Protein AF-A0AAW2S4Q8-F1 (afdb_monomer)

Organism: Sesamum radiatum (NCBI:txid300843)

Mean predicted aligned error: 4.51 Å

pLDDT: mean 90.37, std 4.7, range [57.88, 95.44]

Nearest PDB structures (foldseek):
  4ozs-assembly1_A  TM=9.549E-01  e=5.592E-10  synthetic construct
  5orm-assembly1_A  TM=9.371E-01  e=1.451E-09  synthetic construct
  4pjs-assembly1_A  TM=9.343E-01  e=1.793E-09  unidentified
  4pjq-assembly2_B  TM=9.038E-01  e=1.001E-09  unidentified
  5i9f-assembly1_A  TM=9.168E-01  e=3.570E-09  unidentified

Radius of gyration: 15.64 Å; Cα contacts (8 Å, |Δi|>4): 137; chains: 1; bounding box: 39×23×42 Å

Secondary structure (DSSP, 8-state):
-HHHHHHHHHHHHTTPPP-HHHHHHHHHHHHHTT-HHHHHHHHHHHHHTT----HHHHHHHHHHHHHTT-HHHHHHHHHHHHHTTPPP-HHHHHHHHHHHHTTT-HHHHHHHHHHHHHTTPPPP-

Solvent-accessible surface area (backbone atoms only — not comparable to full-atom values): 6900 Å² total; per-residue (Å²): 109,72,66,62,52,51,53,50,51,50,38,49,74,71,72,48,81,82,51,69,67,55,48,42,51,50,29,43,50,27,28,72,71,68,39,52,68,61,19,50,52,47,52,52,49,40,49,74,72,72,41,79,85,47,65,69,43,45,41,38,52,26,43,30,25,26,75,68,71,34,55,70,62,18,47,52,44,59,50,49,39,46,76,71,71,41,76,83,48,66,70,39,50,52,41,51,31,48,34,27,47,80,68,69,39,51,72,63,21,51,52,51,49,51,51,40,44,76,73,73,40,80,78,88,128

Sequence (125 aa):
MKETNKVFKQMKAKGLVPDEITYNTLVNGYCKEGNFHQALVLHAEMVRNGLSPNVVTYTSLINSMCKARNLHRAMEFFDQMQIRGLTPNEKTYTTVIDGFSQQGLMDEAYKLLSEMISRGFSPPV

InterPro domains:
  IPR002885 Pentatricopeptide repeat [PF12854] (84-116)
  IPR002885 Pentatricopeptide repeat [PF13041] (18-67)
  IPR002885 Pentatricopeptide repeat [PS51375] (19-53)
  IPR002885 Pentatricopeptide repeat [PS51375] (54-88)
  IPR002885 Pentatricopeptide repeat [PS51375] (89-123)
  IPR0028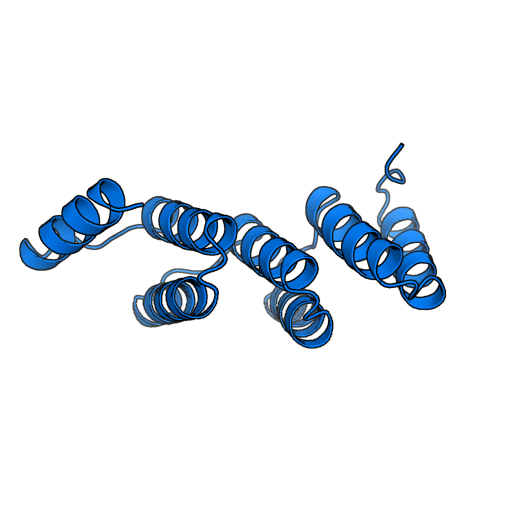85 Pentatricopeptide repeat [TIGR00756] (21-55)
  IPR002885 Pentatricopeptide repeat [TIGR00756] (56-90)
  IPR002885 Pentatricopeptide repeat [TIGR00756] (92-123)
  IPR011990 Tetratricopeptide-like helical domain superfamily [G3DSA:1.25.40.10] (1-125)
  IPR050872 Pentatricopeptide Repeat-containing Protein P Subfamily [PTHR46128] (2-123)

Structure (mmCIF, N/CA/C/O backbone):
data_AF-A0AAW2S4Q8-F1
#
_entry.id   AF-A0AAW2S4Q8-F1
#
loop_
_atom_site.group_PDB
_atom_site.id
_atom_site.type_symbol
_atom_site.label_atom_id
_atom_site.label_alt_id
_atom_site.label_comp_id
_atom_site.label_asym_id
_atom_site.label_entity_id
_atom_site.label_seq_id
_atom_site.pdbx_PDB_ins_code
_atom_site.Cartn_x
_atom_site.Cartn_y
_atom_site.Cartn_z
_atom_site.occupancy
_atom_site.B_iso_or_equiv
_atom_site.auth_seq_id
_atom_site.auth_comp_id
_atom_site.auth_asym_id
_atom_site.auth_atom_id
_atom_site.pdbx_PDB_model_num
ATOM 1 N N . MET A 1 1 ? 0.153 0.211 17.785 1.00 86.88 1 MET A N 1
ATOM 2 C CA . MET A 1 1 ? -1.307 0.314 17.543 1.00 86.88 1 MET A CA 1
ATOM 3 C C . MET A 1 1 ? -2.243 0.170 18.753 1.00 86.88 1 MET A C 1
ATOM 5 O O . MET A 1 1 ? -3.429 0.451 18.596 1.00 86.88 1 MET A O 1
ATOM 9 N N . LYS A 1 2 ? -1.802 -0.254 19.952 1.00 83.75 2 LYS A N 1
ATOM 10 C CA . LYS A 1 2 ? -2.718 -0.525 21.090 1.00 83.75 2 LYS A CA 1
ATOM 11 C C . LYS A 1 2 ? -3.601 0.672 21.491 1.00 83.75 2 LYS A C 1
ATOM 13 O O . LYS A 1 2 ? -4.823 0.536 21.499 1.00 83.75 2 LYS A O 1
ATOM 18 N N . GLU A 1 3 ? -3.006 1.840 21.737 1.00 86.62 3 GLU A N 1
ATOM 19 C CA . GLU A 1 3 ? -3.764 3.045 22.113 1.00 86.62 3 GLU A CA 1
ATOM 20 C C . 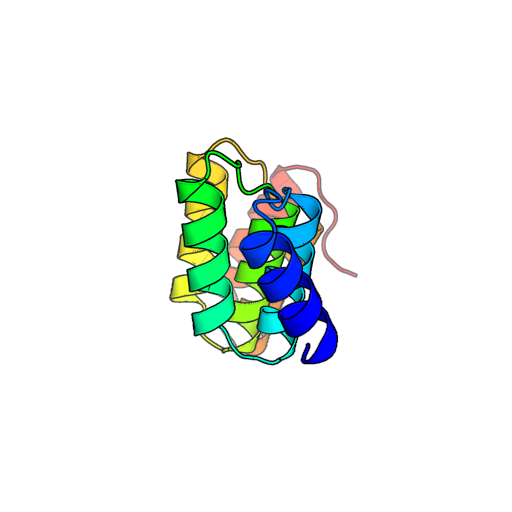GLU A 1 3 ? -4.634 3.575 20.965 1.00 86.62 3 GLU A C 1
ATOM 22 O O . GLU A 1 3 ? -5.799 3.897 21.182 1.00 86.62 3 GLU A O 1
ATOM 27 N N . THR A 1 4 ? -4.134 3.566 19.723 1.00 87.81 4 THR A N 1
ATOM 28 C CA . THR A 1 4 ? -4.906 3.968 18.532 1.00 87.81 4 THR A CA 1
ATOM 29 C C . THR A 1 4 ? -6.197 3.154 18.396 1.00 87.81 4 THR A C 1
ATOM 31 O O . THR A 1 4 ? -7.268 3.709 18.169 1.00 87.81 4 THR A O 1
ATOM 34 N N . ASN A 1 5 ? -6.127 1.839 18.625 1.00 87.56 5 ASN A N 1
ATOM 35 C CA . ASN A 1 5 ? -7.300 0.963 18.615 1.00 87.56 5 ASN A CA 1
ATOM 36 C C . ASN A 1 5 ? -8.263 1.226 19.769 1.00 87.56 5 ASN A C 1
ATOM 38 O O . ASN A 1 5 ? -9.476 1.122 19.594 1.00 87.56 5 ASN A O 1
ATOM 42 N N . LYS A 1 6 ? -7.736 1.529 20.957 1.00 90.50 6 LYS A N 1
ATOM 43 C CA . LYS A 1 6 ? -8.556 1.861 22.123 1.00 90.50 6 LYS A CA 1
ATOM 44 C C . LYS A 1 6 ? -9.357 3.135 21.864 1.00 90.50 6 LYS A C 1
ATOM 46 O O . LYS A 1 6 ? -10.572 3.118 22.047 1.00 90.50 6 LYS A O 1
ATOM 51 N N . VAL A 1 7 ? -8.703 4.185 21.365 1.00 91.44 7 VAL A N 1
ATOM 52 C CA . VAL A 1 7 ? -9.356 5.450 20.994 1.00 91.44 7 VAL A CA 1
ATOM 53 C C . VAL A 1 7 ? -10.384 5.222 19.886 1.00 91.44 7 VAL A C 1
ATOM 55 O O . VAL A 1 7 ? -11.523 5.658 20.021 1.00 91.44 7 VAL A O 1
ATOM 58 N N . PHE A 1 8 ? -10.046 4.451 18.848 1.00 91.69 8 PHE A N 1
ATOM 59 C CA . PHE A 1 8 ? -10.978 4.111 17.769 1.00 91.69 8 PHE A CA 1
ATOM 60 C C . PHE A 1 8 ? -12.234 3.379 18.270 1.00 91.69 8 PHE A C 1
ATOM 62 O O . PHE A 1 8 ? -13.357 3.742 17.920 1.00 91.69 8 PHE A O 1
ATOM 69 N N . LYS A 1 9 ? -12.072 2.379 19.146 1.00 91.06 9 LYS A N 1
ATOM 70 C CA . LYS A 1 9 ? -13.202 1.658 19.755 1.00 91.06 9 LYS A CA 1
ATOM 71 C C . LYS A 1 9 ? -14.064 2.571 20.626 1.00 91.06 9 LYS A C 1
ATOM 73 O O . LYS A 1 9 ? -15.285 2.489 20.554 1.00 91.06 9 LYS A O 1
ATOM 78 N N . GLN A 1 10 ? -13.446 3.442 21.425 1.00 93.19 10 GLN A N 1
ATOM 79 C CA . GLN A 1 10 ? -14.168 4.415 22.249 1.00 93.19 10 GLN A CA 1
ATOM 80 C C . GLN A 1 10 ? -14.941 5.424 21.399 1.00 93.19 10 GLN A C 1
ATOM 82 O O . GLN A 1 10 ? -16.077 5.750 21.730 1.00 93.19 10 GLN A O 1
ATOM 87 N N . MET A 1 11 ? -14.348 5.889 20.301 1.00 92.00 11 MET A N 1
ATOM 88 C CA . MET A 1 11 ? -14.989 6.795 19.356 1.00 92.00 11 MET A CA 1
ATOM 89 C C . MET A 1 11 ? -16.268 6.167 18.791 1.00 92.00 11 MET A C 1
ATOM 91 O O . MET A 1 11 ? -17.348 6.737 18.932 1.00 92.00 11 MET A O 1
ATOM 95 N N . LYS A 1 12 ? -16.174 4.928 18.292 1.00 89.50 12 LYS A N 1
ATOM 96 C CA . LYS A 1 12 ? -17.339 4.172 17.812 1.00 89.50 12 LYS A CA 1
ATOM 97 C C . LYS A 1 12 ? -18.382 3.920 18.904 1.00 89.50 12 LYS A C 1
ATOM 99 O O . LYS A 1 12 ? -19.570 4.069 18.649 1.00 89.50 12 LYS A O 1
ATOM 104 N N . ALA A 1 13 ? -17.957 3.571 20.121 1.00 93.25 13 ALA A N 1
ATOM 105 C CA . ALA A 1 13 ? -18.865 3.342 21.250 1.00 93.25 13 ALA A CA 1
ATOM 106 C C . ALA A 1 13 ? -19.641 4.606 21.660 1.00 93.25 13 ALA A C 1
ATOM 108 O O . ALA A 1 13 ? -20.749 4.505 22.177 1.00 93.25 13 ALA A O 1
ATOM 109 N N . LYS A 1 14 ? -19.079 5.792 21.403 1.00 93.88 14 LYS A N 1
ATOM 110 C CA . LYS A 1 14 ? -19.740 7.089 21.597 1.00 93.88 14 LYS A CA 1
ATOM 111 C C . LYS A 1 14 ? -20.606 7.520 20.405 1.00 93.88 14 LYS A C 1
ATOM 113 O O . LYS A 1 14 ? -21.103 8.639 20.406 1.00 93.88 14 LYS A O 1
ATOM 118 N N . GLY A 1 15 ? -20.764 6.671 19.387 1.00 88.44 15 GLY A N 1
ATOM 119 C CA . GLY A 1 15 ? -21.523 6.988 18.174 1.00 88.44 15 GLY A CA 1
ATOM 120 C C . GLY A 1 15 ? -20.818 7.962 17.225 1.00 88.44 15 GLY A C 1
ATOM 121 O O . GLY A 1 15 ? -21.443 8.463 16.297 1.00 88.44 15 GLY A O 1
ATOM 122 N N . LEU A 1 16 ? -19.528 8.239 17.438 1.00 89.38 16 LEU A N 1
ATOM 123 C CA . LEU A 1 16 ? -18.748 9.085 16.540 1.00 89.38 16 LEU A CA 1
ATOM 124 C C . LEU A 1 16 ? -18.332 8.276 15.306 1.00 89.38 16 LEU A C 1
ATOM 126 O O . LEU A 1 16 ? -17.831 7.152 15.423 1.00 89.38 16 LEU A O 1
ATOM 130 N N . VAL A 1 17 ? -18.527 8.864 14.127 1.00 85.62 17 VAL A N 1
ATOM 131 C CA . VAL A 1 17 ? -18.211 8.239 12.840 1.00 85.62 17 VAL A CA 1
ATOM 132 C C . VAL A 1 17 ? -16.740 8.498 12.505 1.00 85.62 17 VAL A C 1
ATOM 134 O O . VAL A 1 17 ? -16.349 9.661 12.405 1.00 85.62 17 VAL A O 1
ATOM 137 N N . PRO A 1 18 ? -15.908 7.453 12.345 1.00 90.12 18 PRO A N 1
ATOM 138 C CA . PRO A 1 18 ? -14.536 7.638 11.895 1.00 90.12 18 PRO A CA 1
ATOM 139 C C . PRO A 1 18 ? -14.483 8.171 10.475 1.00 90.12 18 PRO A C 1
ATOM 141 O O . PRO A 1 18 ? -15.228 7.707 9.616 1.00 90.12 18 PRO A O 1
ATOM 144 N N . ASP A 1 19 ? -13.576 9.110 10.242 1.00 89.69 19 ASP A N 1
ATOM 145 C CA . ASP A 1 19 ? -13.331 9.696 8.932 1.00 89.69 19 ASP A CA 1
ATOM 146 C C . ASP A 1 19 ? -12.258 8.926 8.143 1.00 89.69 19 ASP A C 1
ATOM 148 O O . ASP A 1 19 ? -11.625 7.976 8.621 1.00 89.69 19 ASP A O 1
ATOM 152 N N . GLU A 1 20 ? -12.051 9.350 6.898 1.00 88.62 20 GLU A N 1
ATOM 153 C CA . GLU A 1 20 ? -11.057 8.783 5.988 1.00 88.62 20 GLU A CA 1
ATOM 154 C C . GLU A 1 20 ? -9.636 8.811 6.574 1.00 88.62 20 GLU A C 1
ATOM 156 O O . GLU A 1 20 ? -8.895 7.834 6.453 1.00 88.62 20 GLU A O 1
ATOM 161 N N . ILE A 1 21 ? -9.258 9.897 7.255 1.00 88.50 21 ILE A N 1
ATOM 162 C CA . ILE A 1 21 ? -7.930 10.041 7.866 1.00 88.50 21 ILE A CA 1
ATOM 163 C C . ILE A 1 21 ? -7.737 8.993 8.967 1.00 88.50 21 ILE A C 1
ATOM 165 O O . ILE A 1 21 ? -6.683 8.347 9.035 1.00 88.50 21 ILE A O 1
ATOM 169 N N . THR A 1 22 ? -8.759 8.773 9.795 1.00 91.19 22 THR A N 1
ATOM 170 C CA . THR A 1 22 ? -8.742 7.767 10.861 1.00 91.19 22 THR A CA 1
ATOM 171 C C . THR A 1 22 ? -8.562 6.364 10.285 1.00 91.19 22 THR A C 1
ATOM 173 O O . THR A 1 22 ? -7.678 5.626 10.733 1.00 91.19 22 THR A O 1
ATOM 176 N N . TYR A 1 23 ? -9.337 5.998 9.258 1.00 92.12 23 TYR A N 1
ATOM 177 C CA . TYR A 1 23 ? -9.197 4.695 8.598 1.00 92.12 23 TYR A CA 1
ATOM 178 C C . TYR A 1 23 ? -7.830 4.523 7.941 1.00 92.12 23 TYR A C 1
ATOM 180 O O . TYR A 1 23 ? -7.175 3.510 8.179 1.00 92.12 23 TYR A O 1
ATOM 188 N N . ASN A 1 24 ? -7.353 5.515 7.189 1.00 88.31 24 ASN A N 1
ATOM 189 C CA . ASN A 1 24 ? -6.044 5.466 6.535 1.00 88.31 24 ASN A CA 1
ATOM 190 C C . ASN A 1 24 ? -4.907 5.285 7.543 1.00 88.31 24 ASN A C 1
ATOM 192 O O . ASN A 1 24 ? -3.996 4.481 7.328 1.00 88.31 24 ASN A O 1
ATOM 196 N N . THR A 1 25 ? -4.988 5.982 8.678 1.00 90.50 25 THR A N 1
ATOM 197 C CA . THR A 1 25 ? -4.017 5.855 9.769 1.00 90.50 25 THR A CA 1
ATOM 198 C C . THR A 1 25 ? -4.014 4.441 10.342 1.00 90.50 25 THR A C 1
ATOM 200 O O . THR A 1 25 ? -2.946 3.847 10.504 1.00 90.50 25 THR A O 1
ATOM 203 N N . LEU A 1 26 ? -5.194 3.877 10.616 1.00 91.94 26 LEU A N 1
ATOM 204 C CA . LEU A 1 26 ? -5.312 2.533 11.176 1.00 91.94 26 LEU A CA 1
ATOM 205 C C . LEU A 1 26 ? -4.870 1.454 10.181 1.00 91.94 26 LEU A C 1
ATOM 207 O O . LEU A 1 26 ? -4.098 0.575 10.557 1.00 91.94 26 LEU A O 1
ATOM 211 N N . VAL A 1 27 ? -5.306 1.539 8.920 1.00 91.12 27 VAL A N 1
ATOM 212 C CA . VAL A 1 27 ? -4.909 0.623 7.838 1.00 91.12 27 VAL A CA 1
ATOM 213 C C . VAL A 1 27 ? -3.391 0.616 7.697 1.00 91.12 27 VAL A C 1
ATOM 215 O O . VAL A 1 27 ? -2.782 -0.447 7.789 1.00 91.12 27 VAL A O 1
ATOM 218 N N . ASN A 1 28 ? -2.759 1.786 7.569 1.00 86.69 28 ASN A N 1
ATOM 219 C CA . ASN A 1 28 ? -1.302 1.901 7.485 1.00 86.69 28 ASN A CA 1
ATOM 220 C C . ASN A 1 28 ? -0.602 1.359 8.745 1.00 86.69 28 ASN A C 1
ATOM 222 O O . ASN A 1 28 ? 0.421 0.684 8.647 1.00 86.69 28 ASN A O 1
ATOM 226 N N . GLY A 1 29 ? -1.153 1.620 9.932 1.00 90.12 29 GLY A N 1
ATOM 227 C CA . GLY A 1 29 ? -0.626 1.105 11.195 1.00 90.12 29 GLY A CA 1
ATOM 228 C C . GLY A 1 29 ? -0.611 -0.424 11.253 1.00 90.12 29 GLY A C 1
ATOM 229 O O . GLY A 1 29 ? 0.430 -1.016 11.528 1.00 90.12 29 GLY A O 1
ATOM 230 N N . TY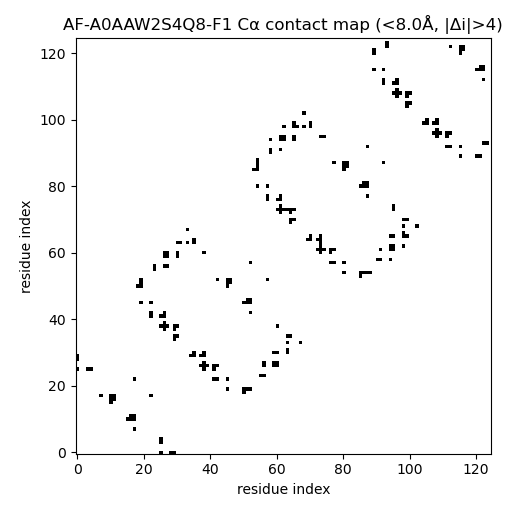R A 1 30 ? -1.729 -1.071 10.917 1.00 90.00 30 TYR A N 1
ATOM 231 C CA . TYR A 1 30 ? -1.811 -2.532 10.846 1.00 90.00 30 TYR A CA 1
ATOM 232 C C . TYR A 1 30 ? -0.954 -3.124 9.726 1.00 90.00 30 TYR A C 1
ATOM 234 O O . TYR A 1 30 ? -0.331 -4.166 9.920 1.00 90.00 30 TYR A O 1
ATOM 242 N N . CYS A 1 31 ? -0.852 -2.426 8.594 1.00 85.62 31 CYS A N 1
ATOM 243 C CA . CYS A 1 31 ? 0.043 -2.792 7.501 1.00 85.62 31 CYS A CA 1
ATOM 244 C C . CYS A 1 31 ? 1.519 -2.813 7.934 1.00 85.62 31 CYS A C 1
ATOM 246 O O . CYS A 1 31 ? 2.272 -3.694 7.522 1.00 85.62 31 CYS A O 1
ATOM 248 N N . LYS A 1 32 ? 1.940 -1.856 8.774 1.00 83.50 32 LYS A N 1
ATOM 249 C CA . LYS A 1 32 ? 3.302 -1.789 9.333 1.00 83.50 32 LYS A CA 1
ATOM 250 C C . LYS A 1 32 ? 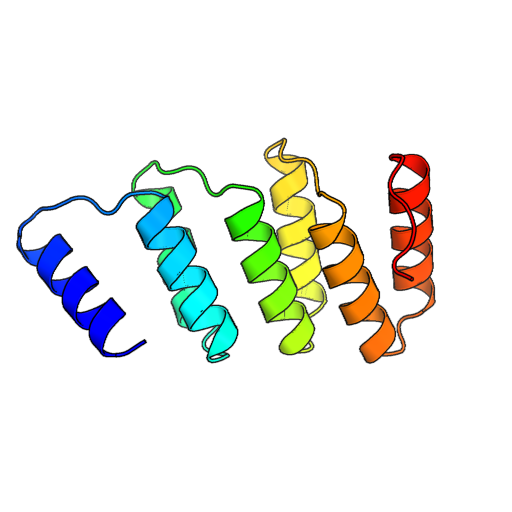3.567 -2.853 10.397 1.00 83.50 32 LYS A C 1
ATOM 252 O O . LYS A 1 32 ? 4.698 -3.305 10.515 1.00 83.50 32 LYS A O 1
ATOM 257 N N . GLU A 1 33 ? 2.544 -3.254 11.150 1.00 87.62 33 GLU A N 1
ATOM 258 C CA . GLU A 1 33 ? 2.624 -4.354 12.124 1.00 87.62 33 GLU A CA 1
ATOM 259 C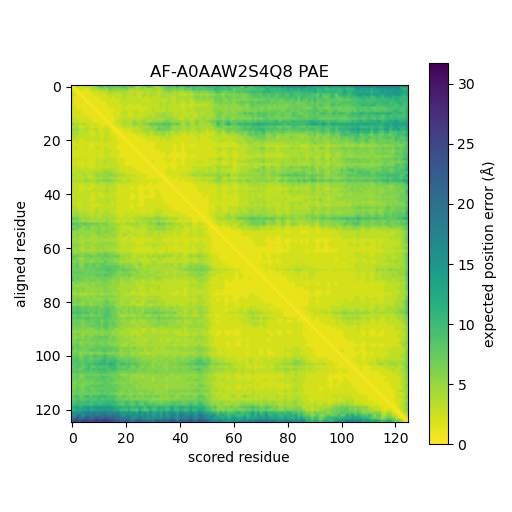 C . GLU A 1 33 ? 2.538 -5.747 11.464 1.00 87.62 33 GLU A C 1
ATOM 261 O O . GLU A 1 33 ? 2.598 -6.756 12.161 1.00 87.62 33 GLU A O 1
ATOM 266 N N . GLY A 1 34 ? 2.379 -5.826 10.135 1.00 82.81 34 GLY A N 1
ATOM 267 C CA . GLY A 1 34 ? 2.212 -7.091 9.409 1.00 82.81 34 GLY A CA 1
ATOM 268 C C . GLY A 1 34 ? 0.854 -7.765 9.640 1.00 82.81 34 GLY A C 1
ATOM 269 O O . GLY A 1 34 ? 0.654 -8.917 9.264 1.00 82.81 34 GLY A O 1
ATOM 270 N N . ASN A 1 35 ? -0.106 -7.068 10.253 1.00 87.19 35 ASN A N 1
ATOM 271 C CA . ASN A 1 35 ? -1.449 -7.588 10.487 1.00 87.19 35 ASN A CA 1
ATOM 272 C C . ASN A 1 35 ? -2.378 -7.209 9.326 1.00 87.19 35 ASN A C 1
ATOM 274 O O . ASN A 1 35 ? -3.259 -6.351 9.432 1.00 87.19 35 ASN A O 1
ATOM 278 N N . PHE A 1 36 ? -2.164 -7.873 8.193 1.00 83.38 36 PHE A N 1
ATOM 279 C CA . PHE A 1 36 ? -2.893 -7.610 6.951 1.00 83.38 36 PHE A CA 1
ATOM 280 C C . PHE A 1 36 ? -4.392 -7.878 7.084 1.00 83.38 36 PHE A C 1
ATOM 282 O O . PHE A 1 36 ? -5.200 -7.136 6.534 1.00 83.38 36 PHE A O 1
ATOM 289 N N . HIS A 1 37 ? -4.778 -8.905 7.847 1.00 86.88 37 HIS A N 1
ATOM 290 C CA . HIS A 1 37 ? -6.185 -9.236 8.061 1.00 86.88 37 HIS A CA 1
ATOM 291 C C . HIS A 1 37 ? -6.946 -8.044 8.648 1.00 86.88 37 HIS A C 1
ATOM 293 O O . HIS A 1 37 ? -7.979 -7.638 8.118 1.00 86.88 37 HIS A O 1
ATOM 299 N N . GLN A 1 38 ? -6.395 -7.423 9.691 1.00 90.31 38 GLN A N 1
ATOM 300 C CA . GLN A 1 38 ? -7.048 -6.294 10.335 1.00 90.31 38 GLN A CA 1
ATOM 301 C C . GLN A 1 38 ? -7.045 -5.031 9.460 1.00 90.31 38 GLN A C 1
ATOM 303 O O . GLN A 1 38 ? -8.016 -4.274 9.482 1.00 90.31 38 GLN A O 1
ATOM 308 N N . ALA A 1 39 ? -6.003 -4.827 8.646 1.00 90.12 39 ALA A N 1
ATOM 309 C CA . ALA A 1 39 ? -5.981 -3.761 7.645 1.00 90.12 39 ALA A CA 1
ATOM 310 C C . ALA A 1 39 ? -7.105 -3.932 6.602 1.00 90.12 39 ALA A C 1
ATOM 312 O O . ALA A 1 39 ? -7.797 -2.967 6.283 1.00 90.12 39 ALA A O 1
ATOM 313 N N . LEU A 1 40 ? -7.347 -5.160 6.130 1.00 88.62 40 LEU A N 1
ATOM 314 C CA . LEU A 1 40 ? -8.432 -5.469 5.192 1.00 88.62 40 LEU A CA 1
ATOM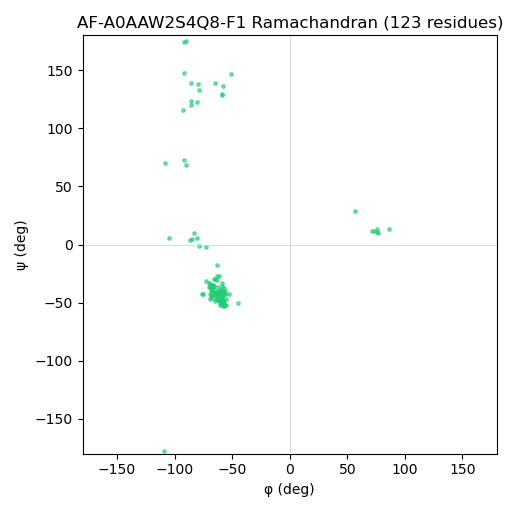 315 C C . LEU A 1 40 ? -9.819 -5.308 5.818 1.00 88.62 40 LEU A C 1
ATOM 317 O O . LEU A 1 40 ? -10.716 -4.771 5.171 1.00 88.62 40 LEU A O 1
ATOM 321 N N . VAL A 1 41 ? -9.991 -5.723 7.077 1.00 92.50 41 VAL A N 1
ATOM 322 C CA . VAL A 1 41 ? -11.242 -5.515 7.825 1.00 92.50 41 VAL A CA 1
ATOM 323 C C . VAL A 1 41 ? -11.572 -4.026 7.914 1.00 92.50 41 VAL A C 1
ATOM 325 O O . VAL A 1 41 ? -12.708 -3.636 7.657 1.00 92.50 41 VAL A O 1
ATOM 328 N N . LEU A 1 42 ? -10.582 -3.186 8.222 1.00 92.06 42 LEU A N 1
ATOM 329 C CA . LEU A 1 42 ? -10.769 -1.737 8.291 1.00 92.06 42 LEU A CA 1
ATOM 330 C C . LEU A 1 42 ? -11.025 -1.103 6.925 1.00 92.06 42 LEU A C 1
ATOM 332 O O . LEU A 1 42 ? -11.868 -0.219 6.827 1.00 92.06 42 LEU A O 1
ATOM 336 N N . HIS A 1 43 ? -10.348 -1.564 5.873 1.00 90.75 43 HIS A N 1
ATOM 337 C CA . HIS A 1 43 ? -10.627 -1.132 4.504 1.00 90.75 43 HIS A CA 1
ATOM 338 C C . HIS A 1 43 ? -12.069 -1.474 4.088 1.00 90.75 43 HIS A C 1
ATOM 340 O O . HIS A 1 43 ? -12.785 -0.627 3.559 1.00 90.75 43 HIS A O 1
ATOM 346 N N . ALA A 1 44 ? -12.536 -2.692 4.375 1.00 91.06 44 ALA A N 1
ATOM 347 C CA . ALA A 1 44 ? -13.914 -3.092 4.099 1.00 91.06 44 ALA A CA 1
ATOM 348 C C . ALA A 1 44 ? -14.926 -2.294 4.938 1.00 91.06 44 ALA A C 1
ATOM 350 O O . ALA A 1 44 ? -15.981 -1.906 4.436 1.00 91.06 44 ALA A O 1
ATOM 351 N N . GLU A 1 45 ? -14.605 -2.019 6.205 1.00 92.81 45 GLU A N 1
ATOM 352 C CA . GLU A 1 45 ? -15.427 -1.176 7.073 1.00 92.81 45 GLU A CA 1
ATOM 353 C C . GLU A 1 45 ? -15.525 0.263 6.546 1.00 92.81 45 GLU A C 1
ATOM 355 O O . GLU A 1 45 ? -16.625 0.813 6.509 1.00 92.81 45 GLU A O 1
ATOM 360 N N . MET A 1 46 ? -14.411 0.843 6.089 1.00 92.50 46 MET A N 1
ATOM 361 C CA . MET A 1 46 ? -14.361 2.162 5.455 1.00 92.50 46 MET A CA 1
ATOM 362 C C . MET A 1 46 ? -15.327 2.235 4.264 1.00 92.50 46 MET A C 1
ATOM 364 O O . MET A 1 46 ? -16.201 3.100 4.239 1.00 92.50 46 MET A O 1
ATOM 368 N N . VAL A 1 47 ? -15.238 1.273 3.336 1.00 89.94 47 VAL A N 1
ATOM 369 C CA . VAL A 1 47 ? -16.120 1.196 2.157 1.00 89.94 47 VAL A CA 1
ATOM 370 C C . VAL A 1 47 ? -17.588 1.029 2.559 1.00 89.94 47 VAL A C 1
ATOM 372 O O . VAL A 1 47 ? -18.457 1.707 2.015 1.00 89.94 47 VAL A O 1
ATOM 375 N N . ARG A 1 48 ? -17.887 0.159 3.533 1.00 90.50 48 ARG A N 1
ATOM 376 C CA . ARG A 1 48 ? -19.261 -0.066 4.018 1.00 90.50 48 ARG A CA 1
ATOM 377 C C . ARG A 1 48 ? -19.874 1.184 4.651 1.00 90.50 48 ARG A C 1
ATOM 379 O O . ARG A 1 48 ? -21.082 1.367 4.570 1.00 90.50 48 ARG A O 1
ATOM 386 N N . ASN A 1 49 ? -19.052 2.037 5.255 1.00 88.31 49 ASN A N 1
ATOM 387 C CA . ASN A 1 49 ? -19.486 3.307 5.834 1.00 88.31 49 ASN A CA 1
ATOM 388 C C . ASN A 1 49 ? -19.595 4.438 4.793 1.00 88.31 49 ASN A C 1
ATOM 390 O O . ASN A 1 49 ? -19.761 5.594 5.172 1.00 88.31 49 ASN A O 1
ATOM 394 N N . GLY A 1 50 ? -19.493 4.128 3.496 1.00 87.50 50 GLY A N 1
ATOM 395 C CA . GLY A 1 50 ? -19.623 5.104 2.412 1.00 87.50 50 GLY A CA 1
ATOM 396 C C . GLY A 1 50 ? -18.394 5.992 2.215 1.00 87.50 50 GLY A C 1
ATOM 397 O O . GLY A 1 50 ? -18.460 6.959 1.462 1.00 87.50 50 GLY A O 1
ATOM 398 N N . LEU A 1 51 ? -17.274 5.679 2.873 1.00 90.12 51 LEU A N 1
ATOM 399 C CA . LEU A 1 51 ? -16.016 6.385 2.668 1.00 90.12 51 LEU A CA 1
ATOM 400 C C . LEU A 1 51 ? -15.272 5.773 1.482 1.00 90.12 51 LEU A C 1
ATOM 402 O O . LEU A 1 51 ? -15.208 4.551 1.333 1.00 90.12 51 LEU A O 1
ATOM 406 N N . SER A 1 52 ? -14.672 6.628 0.661 1.00 87.50 52 SER A N 1
ATOM 407 C CA . SER A 1 52 ? -13.929 6.217 -0.528 1.00 87.50 52 SER A CA 1
ATOM 408 C C . SER A 1 52 ? -12.449 6.032 -0.195 1.00 87.50 52 SER A C 1
ATOM 410 O O . SER A 1 52 ? -11.790 7.012 0.144 1.00 87.50 52 SER A O 1
ATOM 412 N N . PRO A 1 53 ? -11.894 4.808 -0.288 1.00 88.75 53 PRO A N 1
ATOM 413 C CA . PRO A 1 53 ? -10.453 4.605 -0.191 1.00 88.75 53 PRO A CA 1
ATOM 414 C C . PRO A 1 53 ? -9.739 5.412 -1.276 1.00 88.75 53 PRO A C 1
ATOM 416 O O . PRO A 1 53 ? -10.179 5.417 -2.428 1.00 88.75 53 PRO A O 1
ATOM 419 N N . ASN A 1 54 ? -8.641 6.070 -0.920 1.00 90.44 54 ASN A N 1
ATOM 420 C CA . ASN A 1 54 ? -7.887 6.935 -1.822 1.00 90.44 54 ASN A CA 1
ATOM 421 C C . ASN A 1 54 ? -6.536 6.306 -2.199 1.00 90.44 54 ASN A C 1
ATOM 423 O O . ASN A 1 54 ? -6.198 5.200 -1.766 1.00 90.44 54 ASN A O 1
ATOM 427 N N . VAL A 1 55 ? -5.731 7.027 -2.986 1.00 92.75 55 VAL A N 1
ATOM 428 C CA . VAL A 1 55 ? -4.389 6.574 -3.394 1.00 92.75 55 VAL A CA 1
ATOM 429 C C . VAL A 1 55 ? -3.542 6.175 -2.179 1.00 92.75 55 VAL A C 1
ATOM 431 O O . VAL A 1 55 ? -2.923 5.121 -2.199 1.00 92.75 55 VAL A O 1
ATOM 434 N N . VAL A 1 56 ? -3.572 6.939 -1.082 1.00 89.25 56 VAL A N 1
ATOM 435 C CA . VAL A 1 56 ? -2.810 6.632 0.143 1.00 89.25 56 VAL A CA 1
ATOM 436 C C . VAL A 1 56 ? -3.253 5.308 0.772 1.00 89.25 56 VAL A C 1
ATOM 438 O O . VAL A 1 56 ? -2.394 4.534 1.212 1.00 89.25 56 VAL A O 1
ATOM 441 N N . THR A 1 57 ? -4.559 5.021 0.801 1.00 89.62 57 THR A N 1
ATOM 442 C CA . THR A 1 57 ? -5.093 3.743 1.294 1.00 89.62 57 THR A CA 1
ATOM 443 C C . THR A 1 57 ? -4.550 2.578 0.466 1.00 89.62 57 THR A C 1
ATOM 445 O O . THR A 1 57 ? -3.970 1.645 1.026 1.00 89.62 57 THR A O 1
ATOM 448 N N . TYR A 1 58 ? -4.669 2.660 -0.864 1.00 93.75 58 TYR A N 1
ATOM 449 C CA . TYR A 1 58 ? -4.218 1.609 -1.780 1.00 93.75 58 TYR A CA 1
ATOM 450 C C . TYR A 1 58 ? -2.702 1.428 -1.751 1.00 93.75 58 TYR A C 1
ATOM 452 O O . TYR A 1 58 ? -2.241 0.309 -1.551 1.00 93.75 58 TYR A O 1
ATOM 460 N N . THR A 1 59 ? -1.910 2.503 -1.842 1.00 93.38 59 THR A N 1
ATOM 461 C CA . THR A 1 59 ? -0.442 2.416 -1.758 1.00 93.38 59 THR A CA 1
ATOM 462 C C . THR A 1 59 ? 0.003 1.756 -0.450 1.00 93.38 59 THR A C 1
ATOM 464 O O . THR A 1 59 ? 0.957 0.978 -0.443 1.00 93.38 59 THR A O 1
ATOM 467 N N . SER A 1 60 ? -0.684 2.029 0.667 1.00 90.44 60 SER A N 1
ATOM 468 C CA . SER A 1 60 ? -0.363 1.411 1.961 1.00 90.44 60 SER A CA 1
ATOM 469 C C . SER A 1 60 ? -0.641 -0.094 1.959 1.00 90.44 60 SER A C 1
ATOM 471 O O . SER A 1 60 ? 0.219 -0.860 2.394 1.00 90.44 60 SER A O 1
ATOM 473 N N . LEU A 1 61 ? -1.798 -0.519 1.438 1.00 92.00 61 LEU A N 1
ATOM 474 C CA . LEU A 1 61 ? -2.162 -1.934 1.306 1.00 92.00 61 LEU A CA 1
ATOM 475 C C . LEU A 1 61 ? -1.204 -2.677 0.366 1.00 92.00 61 LEU A C 1
ATOM 477 O O . LEU A 1 61 ? -0.701 -3.739 0.727 1.00 92.00 61 LEU A O 1
ATOM 481 N N . ILE A 1 62 ? -0.892 -2.090 -0.791 1.00 94.19 62 ILE A N 1
ATOM 482 C CA . ILE A 1 62 ? 0.050 -2.627 -1.781 1.00 94.19 62 ILE A CA 1
ATOM 483 C C . ILE A 1 62 ? 1.429 -2.838 -1.150 1.00 94.19 62 ILE A C 1
ATOM 485 O O . ILE A 1 62 ? 1.945 -3.951 -1.168 1.00 94.19 62 ILE A O 1
ATOM 489 N N . ASN A 1 63 ? 1.995 -1.805 -0.514 1.00 90.75 63 ASN A N 1
ATOM 490 C CA . ASN A 1 63 ? 3.293 -1.891 0.166 1.00 90.75 63 ASN A CA 1
ATOM 491 C C . ASN A 1 63 ? 3.318 -3.002 1.215 1.00 90.75 63 ASN A C 1
ATOM 493 O O . ASN A 1 63 ? 4.282 -3.756 1.339 1.00 90.75 63 ASN A O 1
ATOM 497 N N . SER A 1 64 ? 2.233 -3.104 1.978 1.00 88.00 64 SER A N 1
ATOM 498 C CA . SER A 1 64 ? 2.070 -4.142 2.981 1.00 88.00 64 SER A CA 1
ATOM 499 C C . SER A 1 64 ? 2.109 -5.536 2.347 1.00 88.00 64 SER A C 1
ATOM 501 O O . SER A 1 64 ? 2.885 -6.381 2.787 1.00 88.00 64 SER A O 1
ATOM 503 N N . MET A 1 65 ? 1.357 -5.756 1.266 1.00 90.44 65 MET A N 1
ATOM 504 C CA . MET A 1 65 ? 1.323 -7.035 0.550 1.00 90.44 65 MET A CA 1
ATOM 505 C C . MET A 1 65 ? 2.658 -7.374 -0.130 1.00 90.44 65 MET A C 1
ATOM 507 O O . MET A 1 65 ? 3.076 -8.531 -0.080 1.00 90.44 65 MET A O 1
ATOM 511 N N . CYS A 1 66 ? 3.376 -6.387 -0.679 1.00 91.12 66 CYS A N 1
ATOM 512 C CA . CYS A 1 66 ? 4.738 -6.575 -1.190 1.00 91.12 66 CYS A CA 1
ATOM 513 C C . CYS A 1 66 ? 5.677 -7.092 -0.090 1.00 91.12 66 CYS A C 1
ATOM 515 O O . CYS A 1 66 ? 6.342 -8.110 -0.275 1.00 91.12 66 CYS A O 1
ATOM 517 N N . LYS A 1 67 ? 5.665 -6.461 1.092 1.00 86.31 67 LYS A N 1
ATOM 518 C CA . LYS A 1 67 ? 6.469 -6.888 2.255 1.00 86.31 67 LYS A CA 1
ATOM 519 C C . LYS A 1 67 ? 6.063 -8.255 2.801 1.00 86.31 67 LYS A C 1
ATOM 521 O O . LYS A 1 67 ? 6.902 -8.983 3.319 1.00 86.31 67 LYS A O 1
ATOM 526 N N . ALA A 1 68 ? 4.790 -8.618 2.657 1.00 85.56 68 ALA A N 1
ATOM 527 C CA . ALA A 1 68 ? 4.274 -9.948 2.974 1.00 85.56 68 ALA A CA 1
ATOM 528 C 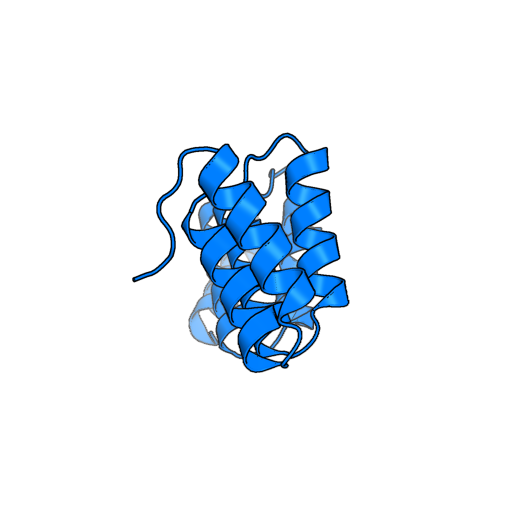C . ALA A 1 68 ? 4.689 -11.027 1.959 1.00 85.56 68 ALA A C 1
ATOM 530 O O . ALA A 1 68 ? 4.293 -12.180 2.114 1.00 85.56 68 ALA A O 1
ATOM 531 N N . ARG A 1 69 ? 5.415 -10.655 0.893 1.00 88.94 69 ARG A N 1
ATOM 532 C CA . ARG A 1 69 ? 5.702 -11.500 -0.276 1.00 88.94 69 ARG A CA 1
ATOM 533 C C . ARG A 1 69 ? 4.440 -12.037 -0.965 1.00 88.94 69 ARG A C 1
ATOM 535 O O . ARG A 1 69 ? 4.457 -13.100 -1.574 1.00 88.94 69 ARG A O 1
ATOM 542 N N . ASN A 1 70 ? 3.332 -11.298 -0.882 1.00 89.62 70 ASN A N 1
ATOM 543 C CA . ASN A 1 70 ? 2.067 -11.632 -1.533 1.00 89.62 70 ASN A CA 1
ATOM 544 C C . ASN A 1 70 ? 1.800 -10.679 -2.706 1.00 89.62 70 ASN A C 1
ATOM 546 O O . ASN A 1 70 ? 0.913 -9.824 -2.658 1.00 89.62 70 ASN A O 1
ATOM 550 N N . LEU A 1 71 ? 2.592 -10.823 -3.769 1.00 91.75 71 LEU A N 1
ATOM 551 C CA . LEU A 1 71 ? 2.516 -9.945 -4.943 1.00 91.75 71 LEU A CA 1
ATOM 552 C C . LEU A 1 71 ? 1.199 -10.067 -5.703 1.00 91.75 71 LEU A C 1
ATOM 554 O O . LEU A 1 71 ? 0.724 -9.077 -6.244 1.00 91.75 71 LEU A O 1
ATOM 558 N N . HIS A 1 72 ? 0.567 -11.241 -5.679 1.00 91.75 72 HIS A N 1
ATOM 559 C CA . HIS A 1 72 ? -0.754 -11.427 -6.273 1.00 91.75 72 HIS A CA 1
ATOM 560 C C . HIS A 1 72 ? -1.779 -10.467 -5.654 1.00 91.75 72 HIS A C 1
ATOM 562 O O . HIS A 1 72 ? -2.467 -9.741 -6.366 1.00 91.75 72 HIS A O 1
ATOM 568 N N . ARG A 1 73 ? -1.856 -10.413 -4.315 1.00 90.00 73 ARG A N 1
ATOM 569 C CA . ARG A 1 73 ? -2.742 -9.461 -3.626 1.00 90.00 73 ARG A CA 1
ATOM 570 C C . ARG A 1 73 ? -2.304 -8.012 -3.823 1.00 90.00 73 ARG A C 1
ATOM 572 O O . ARG A 1 73 ? -3.162 -7.140 -3.904 1.00 90.00 73 ARG A O 1
ATOM 579 N N . ALA A 1 74 ? -0.999 -7.743 -3.894 1.00 93.19 74 ALA A N 1
ATOM 580 C CA . ALA A 1 74 ? -0.504 -6.399 -4.184 1.00 93.19 74 ALA A CA 1
ATOM 581 C C . ALA A 1 74 ? -1.008 -5.904 -5.552 1.00 93.19 74 ALA A C 1
ATOM 583 O O . ALA A 1 74 ? -1.529 -4.794 -5.641 1.00 93.19 74 ALA A O 1
ATOM 584 N N . MET A 1 75 ? -0.937 -6.750 -6.583 1.00 94.94 75 MET A N 1
ATOM 585 C CA . MET A 1 75 ? -1.433 -6.423 -7.921 1.00 94.94 75 MET A CA 1
ATOM 586 C C . MET A 1 75 ? -2.954 -6.324 -7.982 1.00 94.94 75 MET A C 1
ATOM 588 O O . MET A 1 75 ? -3.461 -5.402 -8.603 1.00 94.94 75 MET A O 1
ATOM 592 N N . GLU A 1 76 ? -3.692 -7.164 -7.252 1.00 94.31 76 GLU A N 1
ATOM 593 C CA . GLU A 1 76 ? -5.152 -7.027 -7.152 1.00 94.31 76 GLU A CA 1
ATOM 594 C C . GLU A 1 76 ? -5.561 -5.636 -6.629 1.00 94.31 76 GLU A C 1
ATOM 596 O O . GLU A 1 76 ? -6.483 -5.017 -7.160 1.00 94.31 76 GLU A O 1
ATOM 601 N N . PHE A 1 77 ? -4.847 -5.098 -5.632 1.00 93.56 77 PHE A N 1
ATOM 602 C CA . PHE A 1 77 ? -5.075 -3.729 -5.153 1.00 93.56 77 PHE A CA 1
ATOM 603 C C . PHE A 1 77 ? -4.627 -2.657 -6.152 1.00 93.56 77 PHE A C 1
ATOM 605 O O . PHE A 1 77 ? -5.290 -1.624 -6.267 1.00 93.56 77 PHE A O 1
ATOM 612 N N . PHE A 1 78 ? -3.530 -2.890 -6.873 1.00 95.44 78 PHE A N 1
ATOM 613 C CA . PHE A 1 78 ? -3.046 -2.000 -7.932 1.00 95.44 78 PHE A CA 1
ATOM 614 C C . PHE A 1 78 ? -4.012 -1.929 -9.128 1.00 95.44 78 PHE A C 1
ATOM 616 O O . PHE A 1 78 ? -4.221 -0.867 -9.712 1.00 95.44 78 PHE A O 1
ATOM 623 N N . ASP A 1 79 ? -4.672 -3.028 -9.469 1.00 94.69 79 ASP A N 1
ATOM 624 C CA . ASP A 1 79 ? -5.692 -3.051 -10.516 1.00 94.69 79 ASP A CA 1
ATOM 625 C C . ASP A 1 79 ? -6.995 -2.433 -10.003 1.00 94.69 79 ASP A C 1
ATOM 627 O O . ASP A 1 79 ? -7.609 -1.596 -10.669 1.00 94.69 79 ASP A O 1
ATOM 631 N N . GLN A 1 80 ? -7.392 -2.765 -8.770 1.00 92.81 80 GLN A N 1
ATOM 632 C CA . GLN A 1 80 ? -8.594 -2.215 -8.151 1.00 92.81 80 GLN A CA 1
ATOM 633 C C . GLN A 1 80 ? -8.547 -0.686 -8.034 1.00 92.81 80 GLN A C 1
ATOM 635 O O . GLN A 1 80 ? -9.572 -0.037 -8.263 1.00 92.81 80 GLN A O 1
ATOM 640 N N . MET A 1 81 ? -7.396 -0.094 -7.686 1.00 94.75 81 MET A N 1
ATOM 641 C CA . MET A 1 81 ? -7.285 1.366 -7.616 1.00 94.75 81 MET A CA 1
ATOM 642 C C . MET A 1 81 ? -7.527 2.001 -8.993 1.00 94.75 81 MET A C 1
ATOM 644 O O . MET A 1 81 ? -8.279 2.969 -9.088 1.00 94.75 81 MET A O 1
ATOM 648 N N . GLN A 1 82 ? -6.989 1.407 -10.062 1.00 93.00 82 GLN A N 1
ATOM 649 C CA . GLN A 1 82 ? -7.150 1.906 -11.428 1.00 93.00 82 GLN A CA 1
ATOM 650 C C . GLN A 1 82 ? -8.585 1.750 -11.936 1.00 93.00 82 GLN A C 1
ATOM 652 O O . GLN A 1 82 ? -9.137 2.693 -12.498 1.00 93.00 82 GLN A O 1
ATOM 657 N N . ILE A 1 83 ? -9.231 0.608 -11.670 1.00 93.25 83 ILE A N 1
ATOM 658 C CA . ILE A 1 83 ? -10.648 0.370 -12.003 1.00 93.25 83 ILE A CA 1
ATOM 659 C C . ILE A 1 83 ? -11.556 1.406 -11.324 1.00 93.25 83 ILE A C 1
ATOM 661 O O . ILE A 1 83 ? -12.569 1.819 -11.884 1.00 93.25 83 ILE A O 1
ATOM 665 N N . ARG A 1 84 ? -11.184 1.867 -10.126 1.00 89.50 84 ARG A N 1
ATOM 666 C CA . ARG A 1 84 ? -11.890 2.933 -9.398 1.00 89.50 84 ARG A CA 1
ATOM 667 C C . ARG A 1 84 ? -11.542 4.347 -9.873 1.00 89.50 84 ARG A C 1
ATOM 669 O O . ARG A 1 84 ? -11.992 5.309 -9.258 1.00 89.50 84 ARG A O 1
ATOM 676 N N . GLY A 1 85 ? -10.748 4.486 -10.933 1.00 91.75 85 GLY A N 1
ATOM 677 C CA . GLY A 1 85 ? -10.320 5.774 -11.477 1.00 91.75 85 GLY A CA 1
ATOM 678 C C . GLY A 1 85 ? -9.239 6.476 -10.653 1.00 91.75 85 GLY A C 1
ATOM 679 O O . GLY A 1 85 ? -8.989 7.660 -10.867 1.00 91.75 85 GLY A O 1
ATOM 680 N N . LEU A 1 86 ? -8.596 5.782 -9.707 1.00 93.88 86 LEU A N 1
ATOM 681 C CA . LEU A 1 86 ? -7.464 6.326 -8.962 1.00 93.88 86 LEU A CA 1
ATOM 682 C C . LEU A 1 86 ? -6.177 6.092 -9.749 1.00 93.88 86 LEU A C 1
ATOM 684 O O . LEU A 1 86 ? -5.815 4.955 -10.051 1.00 93.88 86 LEU A O 1
ATOM 688 N N . THR A 1 87 ? -5.452 7.169 -10.031 1.00 92.25 87 THR A N 1
ATOM 689 C CA . THR A 1 87 ? -4.177 7.094 -10.745 1.00 92.25 87 THR A CA 1
ATOM 690 C C . THR A 1 87 ? -3.048 6.698 -9.787 1.00 92.25 87 THR A C 1
ATOM 692 O O . THR A 1 87 ? -2.816 7.412 -8.804 1.00 92.25 87 THR A O 1
ATOM 695 N N . PRO A 1 88 ? -2.314 5.598 -10.049 1.00 93.44 88 PRO A N 1
ATOM 696 C CA . PRO A 1 88 ? -1.097 5.279 -9.315 1.00 93.44 88 PRO A CA 1
ATOM 697 C C . PRO A 1 88 ? -0.083 6.413 -9.452 1.00 93.44 88 PRO A C 1
ATOM 699 O O . PRO A 1 88 ? 0.194 6.885 -10.553 1.00 93.44 88 PRO A O 1
ATOM 702 N N . ASN A 1 89 ? 0.453 6.868 -8.322 1.00 92.50 89 ASN A N 1
ATOM 703 C CA . ASN A 1 89 ? 1.515 7.870 -8.295 1.00 92.50 89 ASN A CA 1
ATOM 704 C C . ASN A 1 89 ? 2.899 7.208 -8.282 1.00 92.50 89 ASN A C 1
ATOM 706 O O . ASN A 1 89 ? 3.014 5.992 -8.117 1.00 92.50 89 ASN A O 1
ATOM 710 N N . GLU A 1 90 ? 3.947 8.027 -8.375 1.00 92.56 90 GLU A N 1
ATOM 711 C CA . GLU A 1 90 ? 5.349 7.603 -8.284 1.00 92.56 90 GLU A CA 1
ATOM 712 C C . GLU A 1 90 ? 5.588 6.618 -7.129 1.00 92.56 90 GLU A C 1
ATOM 714 O O . GLU A 1 90 ? 6.088 5.519 -7.341 1.00 92.56 90 GLU A O 1
ATOM 719 N N . LYS A 1 91 ? 5.129 6.957 -5.916 1.00 91.88 91 LYS A N 1
ATOM 720 C CA . LYS A 1 91 ? 5.277 6.102 -4.730 1.00 91.88 91 LYS A CA 1
ATOM 721 C C . LYS A 1 91 ? 4.624 4.728 -4.894 1.00 91.88 91 LYS A C 1
ATOM 723 O O . LYS A 1 91 ? 5.114 3.743 -4.348 1.00 91.88 91 LYS A O 1
ATOM 728 N N . THR A 1 92 ? 3.496 4.657 -5.591 1.00 94.06 92 THR A N 1
ATOM 729 C CA . THR A 1 92 ? 2.799 3.391 -5.836 1.00 94.06 92 THR A CA 1
ATOM 730 C C . THR A 1 92 ? 3.608 2.518 -6.785 1.00 94.06 92 THR A C 1
ATOM 732 O O . THR A 1 92 ? 3.847 1.358 -6.462 1.00 94.06 92 THR A O 1
ATOM 735 N N . TYR A 1 93 ? 4.100 3.080 -7.891 1.00 94.62 93 TYR A N 1
ATOM 736 C CA . TYR A 1 93 ? 4.967 2.352 -8.820 1.00 94.62 93 TYR A CA 1
ATOM 737 C C . TYR A 1 93 ? 6.243 1.862 -8.144 1.00 94.62 93 TYR A C 1
ATOM 739 O O . TYR A 1 93 ? 6.526 0.667 -8.191 1.00 94.62 93 TYR A O 1
ATOM 747 N N . THR A 1 94 ? 6.971 2.742 -7.453 1.00 94.06 94 THR A N 1
ATOM 748 C CA . THR A 1 94 ? 8.225 2.366 -6.784 1.00 94.06 94 THR A CA 1
ATOM 749 C C . THR A 1 94 ? 8.009 1.261 -5.752 1.00 94.06 94 THR A C 1
ATOM 751 O O . THR A 1 94 ? 8.798 0.325 -5.691 1.00 94.06 94 THR A O 1
ATOM 754 N N . THR A 1 95 ? 6.895 1.299 -5.014 1.00 93.62 95 THR A N 1
ATOM 755 C CA . THR A 1 95 ? 6.511 0.246 -4.059 1.00 93.62 95 THR A CA 1
ATOM 756 C C . THR A 1 95 ? 6.325 -1.122 -4.728 1.00 93.62 95 THR A C 1
ATOM 758 O O . THR A 1 95 ? 6.754 -2.142 -4.187 1.00 93.62 95 THR A O 1
ATOM 761 N N . VAL A 1 96 ? 5.642 -1.174 -5.873 1.00 94.44 96 VAL A N 1
ATOM 762 C CA . VAL A 1 96 ? 5.365 -2.443 -6.563 1.00 94.44 96 VAL A CA 1
ATOM 763 C C . VAL A 1 96 ? 6.624 -2.962 -7.262 1.00 94.44 96 VAL A C 1
ATOM 765 O O . VAL A 1 96 ? 6.935 -4.146 -7.147 1.00 94.44 96 VAL A O 1
ATOM 768 N N . ILE A 1 97 ? 7.382 -2.076 -7.916 1.00 94.62 97 ILE A N 1
ATOM 769 C CA . ILE A 1 97 ? 8.656 -2.395 -8.580 1.00 94.62 97 ILE A CA 1
ATOM 770 C C . ILE A 1 97 ? 9.656 -2.977 -7.573 1.00 94.62 97 ILE A C 1
ATOM 772 O O . ILE A 1 97 ? 10.239 -4.030 -7.831 1.00 94.62 97 ILE A O 1
ATOM 776 N N . ASP A 1 98 ? 9.820 -2.339 -6.410 1.00 93.69 98 ASP A N 1
ATOM 777 C CA . ASP A 1 98 ? 10.672 -2.839 -5.324 1.00 93.69 98 ASP A CA 1
ATOM 778 C C . ASP A 1 98 ? 10.190 -4.213 -4.827 1.00 93.69 98 ASP A C 1
ATOM 780 O O . ASP A 1 98 ? 10.976 -5.151 -4.697 1.00 93.69 98 ASP A O 1
ATOM 784 N N . GLY A 1 99 ? 8.874 -4.382 -4.657 1.00 93.56 99 GLY A N 1
ATOM 785 C CA . GLY A 1 99 ? 8.268 -5.656 -4.266 1.00 93.56 99 GLY A CA 1
ATOM 786 C C . GLY A 1 99 ? 8.567 -6.816 -5.223 1.00 93.56 99 GLY A C 1
ATOM 787 O O . GLY A 1 99 ? 8.874 -7.919 -4.758 1.00 93.56 99 GLY A O 1
ATOM 788 N N . PHE A 1 100 ? 8.490 -6.584 -6.538 1.00 94.00 100 PHE A N 1
ATOM 789 C CA . PHE A 1 100 ? 8.856 -7.571 -7.562 1.00 94.00 100 PHE A CA 1
ATOM 790 C C . PHE A 1 100 ? 10.367 -7.838 -7.582 1.00 94.00 100 PHE A C 1
ATOM 792 O O . PHE A 1 100 ? 10.788 -8.998 -7.596 1.00 94.00 100 PHE A O 1
ATOM 799 N N . SER A 1 101 ? 11.178 -6.781 -7.494 1.00 93.69 101 SER A N 1
ATOM 800 C CA . SER A 1 101 ? 12.645 -6.860 -7.521 1.00 93.69 101 SER A CA 1
ATOM 801 C C . SER A 1 101 ? 13.191 -7.684 -6.350 1.00 93.69 101 SER A C 1
ATOM 803 O O . SER A 1 101 ? 13.994 -8.595 -6.545 1.00 93.69 101 SER A O 1
ATOM 805 N N . GLN A 1 102 ? 12.681 -7.456 -5.136 1.00 93.00 102 GLN A N 1
ATOM 806 C CA . GLN A 1 102 ? 13.043 -8.219 -3.932 1.00 93.00 102 GLN A CA 1
ATOM 807 C C . GLN A 1 102 ? 12.668 -9.706 -4.008 1.00 93.00 102 GLN A C 1
ATOM 809 O O . GLN A 1 102 ? 13.173 -10.518 -3.232 1.00 93.00 102 GLN A O 1
ATOM 814 N N . GLN A 1 103 ? 11.772 -10.080 -4.923 1.00 92.44 103 GLN A N 1
ATOM 815 C CA . GLN A 1 103 ? 11.334 -11.460 -5.130 1.00 92.44 103 GLN A CA 1
ATOM 816 C C . GLN A 1 103 ? 11.930 -12.093 -6.392 1.00 92.44 103 GLN A C 1
ATOM 818 O O . GLN A 1 103 ? 11.597 -13.235 -6.698 1.00 92.44 103 GLN A O 1
ATOM 823 N N . GLY A 1 104 ? 12.838 -11.393 -7.080 1.00 92.56 104 GLY A N 1
ATOM 824 C CA . GLY A 1 104 ? 13.525 -11.881 -8.277 1.00 92.56 104 GLY A CA 1
ATOM 825 C C . GLY A 1 104 ? 12.671 -11.865 -9.547 1.00 92.56 104 GLY A C 1
ATOM 826 O O . GLY A 1 104 ? 13.079 -12.424 -10.561 1.00 92.56 104 GLY A O 1
ATOM 827 N N . LEU A 1 105 ? 11.502 -11.227 -9.508 1.00 93.38 105 LEU A N 1
ATOM 828 C CA . LEU A 1 105 ? 10.564 -11.125 -10.626 1.00 93.38 105 LEU A CA 1
ATOM 829 C C . LEU A 1 105 ? 10.880 -9.878 -11.457 1.00 93.38 105 LEU A C 1
ATOM 831 O O . LEU A 1 105 ? 10.176 -8.868 -11.433 1.00 93.38 105 LEU A O 1
ATOM 835 N N . MET A 1 106 ? 12.032 -9.925 -12.124 1.00 93.12 106 MET A N 1
ATOM 836 C CA . MET A 1 106 ? 12.600 -8.760 -12.802 1.00 93.12 106 MET A CA 1
ATOM 837 C C . MET A 1 106 ? 11.792 -8.343 -14.034 1.00 93.12 106 MET A C 1
ATOM 839 O O . MET A 1 106 ? 11.666 -7.149 -14.293 1.00 93.12 106 MET A O 1
ATOM 843 N N . ASP A 1 107 ? 11.200 -9.288 -14.766 1.00 94.50 107 ASP A N 1
ATOM 844 C CA . ASP A 1 107 ? 10.415 -8.987 -15.970 1.00 94.50 107 ASP A CA 1
ATOM 845 C C . ASP A 1 107 ? 9.182 -8.133 -15.639 1.00 94.50 107 ASP A C 1
ATOM 847 O O . ASP A 1 107 ? 8.863 -7.169 -16.337 1.00 94.50 107 ASP A O 1
ATOM 851 N N . GLU A 1 108 ? 8.497 -8.453 -14.544 1.00 93.38 108 GLU A N 1
ATOM 852 C CA . GLU A 1 108 ? 7.363 -7.700 -14.015 1.00 93.38 108 GLU A CA 1
ATOM 853 C C . GLU A 1 108 ? 7.794 -6.317 -13.520 1.00 93.38 108 GLU A C 1
ATOM 855 O O . GLU A 1 108 ? 7.137 -5.318 -13.831 1.00 93.38 108 GLU A O 1
ATOM 860 N N . ALA A 1 109 ? 8.927 -6.242 -12.816 1.00 94.06 109 ALA A N 1
ATOM 861 C CA . ALA A 1 109 ? 9.502 -4.975 -12.374 1.00 94.06 109 ALA A CA 1
ATOM 862 C C . A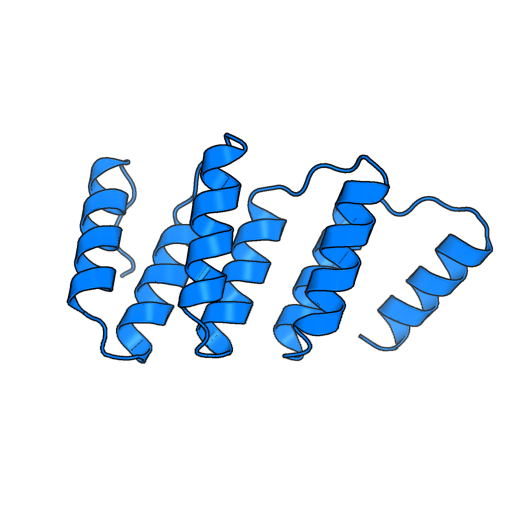LA A 1 109 ? 9.828 -4.053 -13.566 1.00 94.06 109 ALA A C 1
ATOM 864 O O 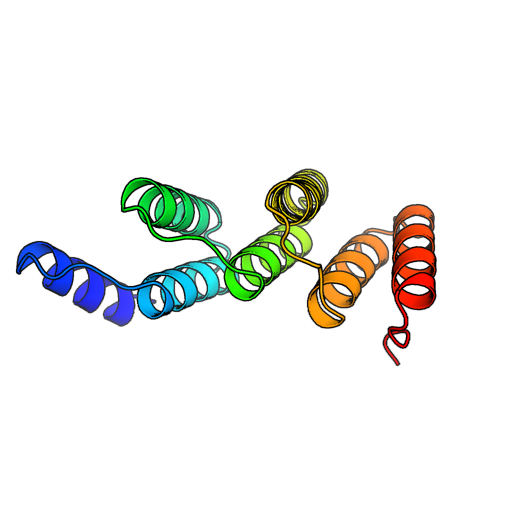. ALA A 1 109 ? 9.475 -2.873 -13.542 1.00 94.06 109 ALA A O 1
ATOM 865 N N . TYR A 1 110 ? 10.424 -4.581 -14.641 1.00 93.75 110 TYR A N 1
ATOM 866 C CA . TYR A 1 110 ? 10.747 -3.811 -15.848 1.00 93.75 110 TYR A CA 1
ATOM 867 C C . TYR A 1 110 ? 9.511 -3.359 -16.629 1.00 93.75 110 TYR A C 1
ATOM 869 O O . TYR A 1 110 ? 9.497 -2.242 -17.158 1.00 93.75 110 TYR A O 1
ATOM 877 N N . LYS A 1 111 ? 8.460 -4.186 -16.692 1.00 94.00 111 LYS A N 1
ATOM 878 C CA . LYS A 1 111 ? 7.176 -3.793 -17.298 1.00 94.00 111 LYS A CA 1
ATOM 879 C C . LYS A 1 111 ? 6.578 -2.592 -16.570 1.00 94.00 111 LYS A C 1
ATOM 881 O O . LYS A 1 111 ? 6.237 -1.601 -17.212 1.00 94.00 111 LYS A O 1
ATOM 886 N N . LEU A 1 112 ? 6.525 -2.646 -15.239 1.00 92.62 112 LEU A N 1
ATOM 887 C CA . LEU A 1 112 ? 6.005 -1.548 -14.422 1.00 92.62 112 LEU A CA 1
ATOM 888 C C . LEU A 1 112 ? 6.892 -0.304 -14.462 1.00 92.62 112 LEU A C 1
ATOM 890 O O . LEU A 1 112 ? 6.372 0.808 -14.463 1.00 92.62 112 LEU A O 1
ATOM 894 N N . LEU A 1 113 ? 8.212 -0.469 -14.541 1.00 93.38 113 LEU A N 1
ATOM 895 C CA . LEU A 1 113 ? 9.133 0.649 -14.727 1.00 93.38 113 LEU A CA 1
ATOM 896 C C . LEU A 1 113 ? 8.904 1.347 -16.074 1.00 93.38 113 LEU A C 1
ATOM 898 O O . LEU A 1 113 ? 8.869 2.574 -16.147 1.00 93.38 113 LEU A O 1
ATOM 902 N N . SER A 1 114 ? 8.702 0.571 -17.138 1.00 93.69 114 SER A N 1
ATOM 903 C CA . SER A 1 114 ? 8.407 1.107 -18.470 1.00 93.69 114 SER A CA 1
ATOM 904 C C . SER A 1 114 ? 7.073 1.860 -18.482 1.00 93.69 114 SER A C 1
ATOM 906 O O . SER A 1 114 ? 6.979 2.956 -19.035 1.00 93.69 114 SER A O 1
ATOM 908 N N . GLU A 1 115 ? 6.055 1.314 -17.810 1.00 92.50 115 GLU A N 1
ATOM 909 C CA . GLU A 1 115 ? 4.768 1.985 -17.619 1.00 92.50 115 GLU A CA 1
ATOM 910 C C . GLU A 1 115 ? 4.927 3.298 -16.832 1.00 92.50 115 GLU A C 1
ATOM 912 O O . GLU A 1 115 ? 4.426 4.338 -17.261 1.00 92.50 115 GLU A O 1
ATOM 917 N N . MET A 1 116 ? 5.675 3.277 -15.727 1.00 91.94 116 MET A N 1
ATOM 918 C CA . MET A 1 116 ? 5.968 4.443 -14.890 1.00 91.94 116 MET A CA 1
ATOM 919 C C . MET A 1 116 ? 6.607 5.585 -15.698 1.00 91.94 116 MET A C 1
ATOM 921 O O . MET A 1 116 ? 6.143 6.725 -15.616 1.00 91.94 116 MET A O 1
ATOM 925 N N . ILE A 1 117 ? 7.607 5.272 -16.530 1.00 92.31 117 ILE A N 1
ATOM 926 C CA . ILE A 1 117 ? 8.275 6.243 -17.413 1.00 92.31 117 ILE A CA 1
ATOM 927 C C . ILE A 1 117 ? 7.301 6.784 -18.464 1.00 92.31 117 ILE A C 1
ATOM 929 O O . ILE A 1 117 ? 7.248 7.992 -18.691 1.00 92.31 117 ILE A O 1
ATOM 933 N N . SER A 1 118 ? 6.485 5.919 -19.079 1.00 93.00 118 SER A N 1
ATOM 934 C CA . SER A 1 118 ? 5.494 6.341 -20.083 1.00 93.00 118 SER A CA 1
ATOM 935 C C . SER A 1 118 ? 4.440 7.304 -19.522 1.00 93.00 118 SER A C 1
ATOM 937 O O . SER A 1 118 ? 3.910 8.141 -20.250 1.00 93.00 118 SER A O 1
ATOM 939 N N . ARG A 1 119 ? 4.172 7.224 -18.212 1.00 88.25 119 ARG A N 1
ATOM 940 C CA . ARG A 1 119 ? 3.276 8.128 -17.479 1.00 88.25 119 ARG A CA 1
ATOM 941 C C . ARG A 1 119 ? 3.969 9.401 -16.972 1.00 88.25 119 ARG A C 1
ATOM 943 O O . ARG A 1 119 ? 3.328 10.205 -16.302 1.00 88.25 119 ARG A O 1
ATOM 950 N N . GLY A 1 120 ? 5.245 9.602 -17.305 1.00 89.06 120 GLY A N 1
ATOM 951 C CA . GLY A 1 120 ? 6.004 10.816 -16.997 1.00 89.06 120 GLY A CA 1
ATOM 952 C C . GLY A 1 120 ? 6.661 10.838 -15.616 1.00 89.06 120 GLY A C 1
ATOM 953 O O . GLY A 1 120 ? 7.101 11.901 -15.183 1.00 89.06 120 GLY A O 1
ATOM 954 N N . PHE A 1 121 ? 6.735 9.702 -14.917 1.00 88.19 121 PHE A N 1
ATOM 955 C CA . PHE A 1 121 ? 7.448 9.610 -13.642 1.00 88.19 121 PHE A CA 1
ATOM 956 C C . PHE A 1 121 ? 8.907 9.186 -13.846 1.00 88.19 121 PHE A C 1
ATOM 958 O O . PHE A 1 121 ? 9.228 8.401 -14.739 1.00 88.19 121 PHE A O 1
ATOM 965 N N . SER A 1 122 ? 9.792 9.680 -12.981 1.00 83.88 122 SER A N 1
ATOM 966 C CA . SER A 1 122 ? 11.207 9.305 -12.985 1.00 83.88 122 SER A CA 1
ATOM 967 C C . SER A 1 122 ? 11.418 7.956 -12.295 1.00 83.88 122 SER A C 1
ATOM 969 O O . SER A 1 122 ? 10.842 7.744 -11.230 1.00 83.88 122 SER A O 1
ATOM 971 N N . PRO A 1 123 ? 12.264 7.063 -12.835 1.00 76.31 123 PRO A N 1
ATOM 972 C CA . PRO A 1 123 ? 12.677 5.846 -12.145 1.00 76.31 123 PRO A CA 1
ATOM 973 C C . PRO A 1 123 ? 13.187 6.126 -10.725 1.00 76.31 123 PRO A C 1
ATOM 975 O O . PRO A 1 123 ? 13.827 7.160 -10.514 1.00 76.31 123 PRO A O 1
ATOM 978 N N . PRO A 1 124 ? 12.961 5.210 -9.767 1.00 68.56 124 PRO A N 1
ATOM 979 C CA . PRO A 1 124 ? 13.612 5.306 -8.466 1.00 68.56 124 PRO A CA 1
ATOM 980 C C . PRO A 1 124 ? 15.140 5.293 -8.650 1.00 68.56 124 PRO A C 1
ATOM 982 O O . PRO A 1 124 ? 15.667 4.430 -9.354 1.00 68.56 124 PRO A O 1
ATOM 985 N N . VAL A 1 125 ? 15.813 6.283 -8.053 1.00 57.88 125 VAL A N 1
ATOM 986 C CA . VAL A 1 125 ? 17.283 6.429 -7.994 1.00 57.88 125 VAL A CA 1
ATOM 987 C C . VAL A 1 125 ? 17.908 5.544 -6.928 1.00 57.88 125 VAL A C 1
ATOM 989 O O . VAL A 1 125 ? 17.281 5.383 -5.856 1.00 57.88 125 VAL A O 1
#

Foldseek 3Di:
DVVLVVVVVVCVVVVHDDAQVSLLVVLLVCLVVLNLVVSVVSVVVCVVVVHDHALSSLLSSLLSCLVVLNLVVSVVSVVVCVVVVHDHDPSSLQSSLVSCVVVVNNVVSVVSQVVCVVVPHDPDD